Protein AF-A0A174PLP2-F1 (afdb_monomer)

Sequence (93 aa):
MKRYLVSPELKPYLRRIMDRRSLDYSFQCADGKDYCNIYMSSNSFHKLIKRAACEKRSKEEGVTFVTEEESSNPIRCAALKRELGVSSTIVYK

Radius of gyration: 13.62 Å; Cα contacts (8 Å, |Δi|>4): 109; chains: 1; bounding box: 36×23×31 Å

pLDDT: mean 89.81, std 4.65, range [64.25, 94.56]

Nearest PDB structures (foldseek):
  4rwx-assembly1_C  TM=7.328E-01  e=1.725E-01  Listeria monocytogenes EGD-e
  7mwq-assembly2_C  TM=5.347E-01  e=3.136E-02  synthetic construct
  4rwx-assembly1_B  TM=6.491E-01  e=2.243E-01  Listeria monocytogenes EGD-e
  8ure-assembly1_G  TM=4.355E-01  e=5.617E-01  synthetic construct
  6wxp-assembly1_B  TM=2.969E-01  e=1.090E-01  synthetic construct

Solvent-accessible surface area (backbone atoms only — not comparable to full-atom values): 5386 Å² total; per-residue (Å²): 118,45,80,41,85,44,60,77,86,42,46,67,42,39,50,56,53,34,59,77,64,71,55,76,68,49,79,47,79,55,96,96,38,43,30,41,36,31,79,66,53,70,70,61,49,50,52,48,50,54,50,17,52,26,52,53,51,17,67,75,71,75,47,48,43,36,46,54,76,42,62,73,34,66,69,56,34,54,50,48,28,62,77,70,72,46,94,68,71,43,72,54,128

Foldseek 3Di:
DDKDWDDPLLVVLLVVVCVLVVFDWDWDQDPNTIIIDGPDDPVVVVQSSVLSVQVSVCVVVVAREDEPVCVVDPVSVVVVCVVVVHDDYDYDD

Mean predicted aligned error: 4.33 Å

Structure (mmCIF, N/CA/C/O backbone):
data_AF-A0A174PLP2-F1
#
_entry.id   AF-A0A174PLP2-F1
#
loop_
_atom_site.group_PDB
_atom_site.id
_atom_site.type_symbol
_atom_site.label_atom_id
_atom_site.label_alt_id
_atom_site.label_comp_id
_atom_site.label_asym_id
_atom_site.label_entity_id
_atom_site.label_seq_id
_atom_site.pdbx_PDB_ins_code
_atom_site.Cartn_x
_atom_site.Cartn_y
_atom_site.Cartn_z
_atom_site.occupancy
_atom_site.B_iso_or_equiv
_atom_site.auth_seq_id
_atom_site.auth_comp_id
_atom_site.auth_asym_id
_atom_site.auth_atom_id
_atom_site.pdbx_PDB_model_num
ATOM 1 N N . MET A 1 1 ? -6.599 -7.437 16.417 1.00 80.44 1 MET A N 1
ATOM 2 C CA . MET A 1 1 ? -6.671 -6.677 15.147 1.00 80.44 1 MET A CA 1
ATOM 3 C C . MET A 1 1 ? -6.475 -5.203 15.477 1.00 80.44 1 MET A C 1
ATOM 5 O O . MET A 1 1 ? -7.060 -4.756 16.456 1.00 80.44 1 MET A O 1
ATOM 9 N N . LYS A 1 2 ? -5.602 -4.477 14.770 1.00 89.31 2 LYS A N 1
ATOM 10 C CA . LYS A 1 2 ? -5.349 -3.048 15.035 1.00 89.31 2 LYS A CA 1
ATOM 11 C C . LYS A 1 2 ? -6.127 -2.186 14.047 1.00 89.31 2 LYS A C 1
ATOM 13 O O . LYS A 1 2 ? -6.276 -2.588 12.896 1.00 89.31 2 LYS A O 1
ATOM 18 N N . ARG A 1 3 ? -6.586 -1.019 14.506 1.00 92.75 3 ARG A N 1
ATOM 19 C CA . ARG A 1 3 ? -7.340 -0.039 13.716 1.00 92.75 3 ARG A CA 1
ATOM 20 C C . ARG A 1 3 ? -6.466 1.174 13.413 1.00 92.75 3 ARG A C 1
ATOM 22 O O . ARG A 1 3 ? -5.963 1.808 14.338 1.00 92.75 3 ARG A O 1
ATOM 29 N N . TYR A 1 4 ? -6.333 1.512 12.138 1.00 94.25 4 TYR A N 1
ATOM 30 C CA . TYR A 1 4 ? -5.559 2.656 11.661 1.00 94.25 4 TYR A CA 1
ATOM 31 C C . TYR A 1 4 ? -6.443 3.607 10.868 1.00 94.25 4 TYR A C 1
ATOM 33 O O . TYR A 1 4 ? -7.248 3.160 10.058 1.00 94.25 4 TYR A O 1
ATOM 41 N N . LEU A 1 5 ? -6.284 4.912 11.080 1.00 93.31 5 LEU A N 1
ATOM 42 C CA . LEU A 1 5 ? -6.922 5.925 10.243 1.00 93.31 5 LEU A CA 1
ATOM 43 C C . LEU A 1 5 ? -6.232 5.956 8.872 1.00 93.31 5 LEU A C 1
ATOM 45 O O . LEU A 1 5 ? -5.002 5.923 8.800 1.00 93.31 5 LEU A O 1
ATOM 49 N N . VAL A 1 6 ? -7.013 6.019 7.797 1.00 93.06 6 VAL A N 1
ATOM 50 C CA . VAL A 1 6 ? -6.520 5.996 6.419 1.00 93.06 6 VAL A CA 1
ATOM 51 C C . VAL A 1 6 ? -7.087 7.171 5.640 1.00 93.06 6 VAL A C 1
ATOM 53 O O . VAL A 1 6 ? -8.291 7.414 5.644 1.00 93.06 6 VAL A O 1
ATOM 56 N N . SER A 1 7 ? -6.214 7.879 4.926 1.00 91.88 7 SER A N 1
ATOM 57 C CA . SER A 1 7 ? -6.636 8.923 3.996 1.00 91.88 7 SER A CA 1
ATOM 58 C C . SER A 1 7 ? -7.463 8.313 2.853 1.00 91.88 7 SER A C 1
ATOM 60 O O . SER A 1 7 ? -6.986 7.362 2.218 1.00 91.88 7 SER A O 1
ATOM 62 N N . PRO A 1 8 ? -8.644 8.867 2.523 1.00 89.88 8 PRO A N 1
ATOM 63 C CA . PRO A 1 8 ? -9.503 8.349 1.454 1.00 89.88 8 PRO A CA 1
ATOM 64 C C . PRO A 1 8 ? -8.784 8.202 0.106 1.00 89.88 8 PRO A C 1
ATOM 66 O O . PRO A 1 8 ? -8.998 7.234 -0.618 1.00 89.88 8 PRO A O 1
ATOM 69 N N . GLU A 1 9 ? -7.855 9.111 -0.194 1.00 92.12 9 GLU A N 1
ATOM 70 C CA . GLU A 1 9 ? -7.054 9.093 -1.424 1.00 92.12 9 GLU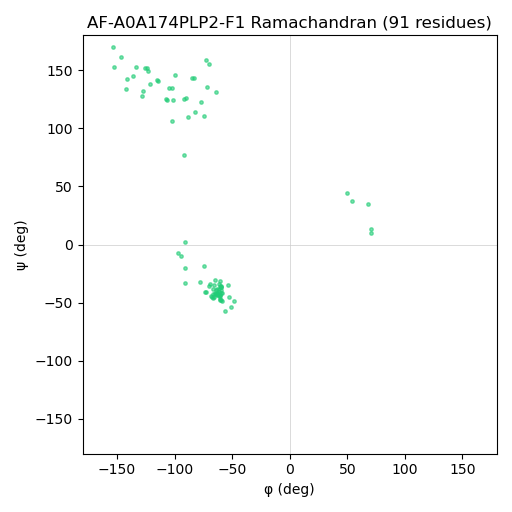 A CA 1
ATOM 71 C C . GLU A 1 9 ? -6.113 7.884 -1.536 1.00 92.12 9 GLU A C 1
ATOM 73 O O . GLU A 1 9 ? -5.823 7.417 -2.636 1.00 92.12 9 GLU A O 1
ATOM 78 N N . LEU A 1 10 ? -5.625 7.364 -0.404 1.00 93.25 10 LEU A N 1
ATOM 79 C CA . LEU A 1 10 ? -4.703 6.225 -0.366 1.00 93.25 10 LEU A CA 1
ATOM 80 C C . LEU A 1 10 ? -5.433 4.884 -0.260 1.00 93.25 10 LEU A C 1
ATOM 82 O O . LEU A 1 10 ? -4.871 3.850 -0.624 1.00 93.25 10 LEU A O 1
ATOM 86 N N . LYS A 1 11 ? -6.691 4.889 0.192 1.00 92.94 11 LYS A N 1
ATOM 87 C CA . LYS A 1 11 ? -7.545 3.703 0.336 1.00 92.94 11 LYS A CA 1
ATOM 88 C C . LYS A 1 11 ? -7.578 2.788 -0.903 1.00 92.94 11 LYS A C 1
ATOM 90 O O . LYS A 1 11 ? -7.370 1.586 -0.717 1.00 92.94 11 LYS A O 1
ATOM 95 N N . PRO A 1 12 ? -7.785 3.271 -2.149 1.00 94.25 12 PRO A N 1
ATOM 96 C CA . PRO A 1 12 ? -7.818 2.383 -3.317 1.00 94.25 12 PRO A CA 1
ATOM 97 C C . PRO A 1 12 ? -6.464 1.715 -3.602 1.00 94.25 12 PRO A C 1
ATOM 99 O O . PRO A 1 12 ? -6.422 0.554 -4.009 1.00 94.25 12 PRO A O 1
ATOM 102 N N . TYR A 1 13 ? -5.356 2.415 -3.353 1.00 94.56 13 TYR A N 1
ATOM 103 C CA . TYR A 1 13 ? -4.008 1.873 -3.536 1.00 94.56 13 TYR A CA 1
ATOM 104 C C . TYR A 1 13 ? -3.663 0.857 -2.445 1.00 94.56 13 TYR A C 1
ATOM 106 O O . TYR A 1 13 ? -3.130 -0.210 -2.741 1.00 94.56 13 TYR A O 1
ATOM 114 N N . LEU A 1 14 ? -4.044 1.135 -1.194 1.00 94.19 14 LEU A N 1
ATOM 115 C CA . LEU A 1 14 ? -3.891 0.188 -0.089 1.00 94.19 14 LEU A CA 1
ATOM 116 C C . LEU A 1 14 ? -4.653 -1.106 -0.340 1.00 94.19 14 LEU A C 1
ATOM 118 O O . LEU A 1 14 ? -4.055 -2.170 -0.214 1.00 94.19 14 LEU A O 1
ATOM 122 N N . ARG A 1 15 ? -5.921 -1.012 -0.762 1.00 94.12 15 ARG A N 1
ATOM 123 C CA . ARG A 1 15 ? -6.739 -2.168 -1.152 1.00 94.12 15 ARG A CA 1
ATOM 124 C C . ARG A 1 15 ? -5.995 -3.043 -2.164 1.00 94.12 15 ARG A C 1
ATOM 126 O O . ARG A 1 15 ? -5.721 -4.203 -1.891 1.00 94.12 15 ARG A O 1
ATOM 133 N N . ARG A 1 16 ? -5.531 -2.447 -3.268 1.00 92.31 16 ARG A N 1
ATOM 134 C CA . ARG A 1 16 ? -4.789 -3.159 -4.322 1.00 92.31 16 ARG A CA 1
ATOM 135 C C . ARG A 1 16 ? -3.500 -3.820 -3.823 1.00 92.31 16 ARG A C 1
ATOM 137 O O . ARG A 1 16 ? -3.135 -4.897 -4.290 1.00 92.31 16 ARG A O 1
ATOM 144 N N . ILE A 1 17 ? -2.755 -3.166 -2.933 1.00 92.06 17 ILE A N 1
ATOM 145 C CA . ILE A 1 17 ? -1.529 -3.739 -2.358 1.00 92.06 17 ILE A CA 1
ATOM 146 C C . ILE A 1 17 ? -1.866 -4.916 -1.444 1.00 92.06 17 ILE A C 1
ATOM 148 O O . ILE A 1 17 ? -1.188 -5.939 -1.506 1.00 92.06 17 ILE A O 1
ATOM 152 N N . MET A 1 18 ? -2.888 -4.775 -0.602 1.00 92.38 18 MET A N 1
ATOM 153 C CA . MET A 1 18 ? -3.303 -5.814 0.335 1.00 92.38 18 MET A CA 1
ATOM 154 C C . MET A 1 18 ? -3.861 -7.038 -0.393 1.00 92.38 18 MET A C 1
ATOM 156 O O . MET A 1 18 ? -3.446 -8.148 -0.073 1.00 92.38 18 MET A O 1
ATOM 160 N N . ASP A 1 19 ? -4.684 -6.834 -1.425 1.00 91.94 19 ASP A N 1
ATOM 161 C CA . ASP A 1 19 ? -5.229 -7.906 -2.266 1.00 91.94 19 ASP A CA 1
ATOM 162 C C . ASP A 1 19 ? -4.110 -8.684 -2.969 1.00 91.94 19 ASP A C 1
ATOM 164 O O . ASP A 1 19 ? -4.051 -9.909 -2.886 1.00 91.94 19 ASP A O 1
ATOM 168 N N . ARG A 1 20 ? -3.141 -7.985 -3.584 1.00 89.06 20 ARG A N 1
ATOM 169 C CA . ARG A 1 20 ? -1.973 -8.635 -4.217 1.00 89.06 20 ARG A CA 1
ATOM 170 C C . ARG A 1 20 ? -1.126 -9.436 -3.236 1.00 89.06 20 ARG A C 1
ATOM 172 O O . ARG A 1 20 ? -0.504 -10.416 -3.628 1.00 89.06 20 ARG A O 1
ATOM 179 N N . ARG A 1 21 ? -1.074 -9.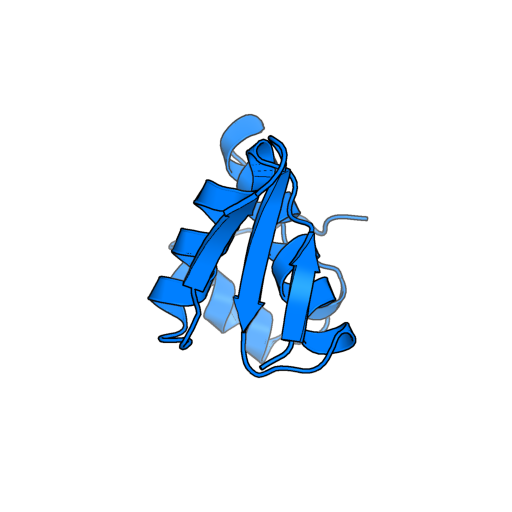007 -1.975 1.00 88.38 21 ARG A N 1
ATOM 180 C CA . ARG A 1 21 ? -0.339 -9.693 -0.906 1.00 88.38 21 ARG A CA 1
ATOM 181 C C . ARG A 1 21 ? -1.195 -10.712 -0.151 1.00 88.38 21 ARG A C 1
ATOM 183 O O . ARG A 1 21 ? -0.678 -11.302 0.791 1.00 88.38 21 ARG A O 1
ATOM 190 N N . SER A 1 22 ? -2.459 -10.908 -0.547 1.00 90.56 22 SER A N 1
ATOM 191 C CA . SER A 1 22 ? -3.414 -11.803 0.122 1.00 90.56 22 SER A CA 1
ATOM 192 C C . SER A 1 22 ? -3.477 -11.569 1.638 1.00 90.56 22 SER A C 1
ATOM 194 O O . SER A 1 22 ? -3.403 -12.504 2.429 1.00 90.56 22 SER A O 1
ATOM 196 N N . LEU A 1 23 ? -3.526 -10.298 2.050 1.00 91.88 23 LEU A N 1
ATOM 197 C CA . LEU A 1 23 ? -3.624 -9.931 3.462 1.00 91.88 23 LEU A CA 1
ATOM 198 C C . LEU A 1 23 ? -5.084 -9.942 3.918 1.00 91.88 23 LEU A C 1
ATOM 200 O O . LEU A 1 23 ? -5.953 -9.466 3.195 1.00 91.88 23 LEU A O 1
ATOM 204 N N . ASP A 1 24 ? -5.328 -10.371 5.154 1.00 93.12 24 ASP A N 1
ATOM 205 C CA . ASP A 1 24 ? -6.636 -10.231 5.795 1.00 93.12 24 ASP A CA 1
ATOM 206 C C . ASP A 1 24 ? -6.799 -8.825 6.382 1.00 93.12 24 ASP A C 1
ATOM 208 O O . ASP A 1 24 ? -6.101 -8.431 7.325 1.00 93.12 24 ASP 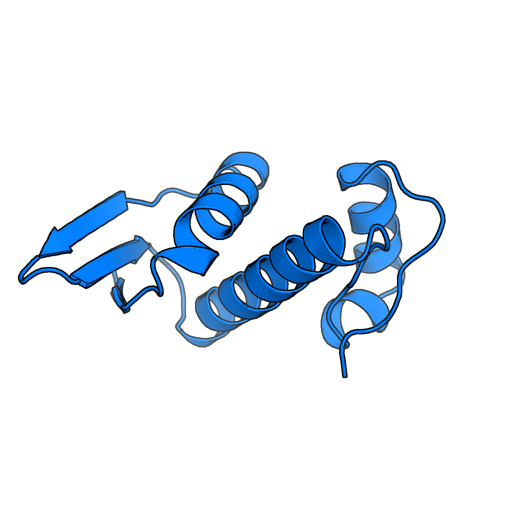A O 1
ATOM 212 N N . TYR A 1 25 ? -7.735 -8.054 5.833 1.00 94.00 25 TYR A N 1
ATOM 213 C CA . TYR A 1 25 ? -8.038 -6.699 6.286 1.00 94.00 25 TYR A CA 1
ATOM 214 C C . TYR A 1 25 ? -9.525 -6.368 6.127 1.00 94.00 25 TYR A C 1
ATOM 216 O O . TYR A 1 25 ? -10.247 -6.987 5.349 1.00 94.00 25 TYR A O 1
ATOM 224 N N . SER A 1 26 ? -9.988 -5.342 6.841 1.00 93.69 26 SER A N 1
ATOM 225 C CA . SER A 1 26 ? -11.300 -4.739 6.604 1.00 93.69 26 SER A CA 1
ATOM 226 C C . SER A 1 26 ? -11.219 -3.218 6.632 1.00 93.69 26 SER A C 1
ATOM 228 O O . SER A 1 26 ? -10.441 -2.632 7.384 1.00 93.69 26 SER A O 1
ATOM 230 N N . PHE A 1 27 ? -12.025 -2.565 5.796 1.00 93.50 27 PHE A N 1
ATOM 231 C CA . PHE A 1 27 ? -12.206 -1.118 5.850 1.00 93.50 27 PHE A CA 1
ATOM 232 C C . PHE A 1 27 ? -13.533 -0.792 6.529 1.00 93.50 27 PHE A C 1
ATOM 234 O O . PHE A 1 27 ? -14.559 -1.375 6.189 1.00 93.50 27 PHE A O 1
ATOM 241 N N . GLN A 1 28 ? -13.514 0.165 7.449 1.00 93.06 28 GLN A N 1
ATOM 242 C CA . GLN A 1 28 ? -14.691 0.651 8.159 1.00 93.06 28 GLN A CA 1
ATOM 243 C C . GLN A 1 28 ? -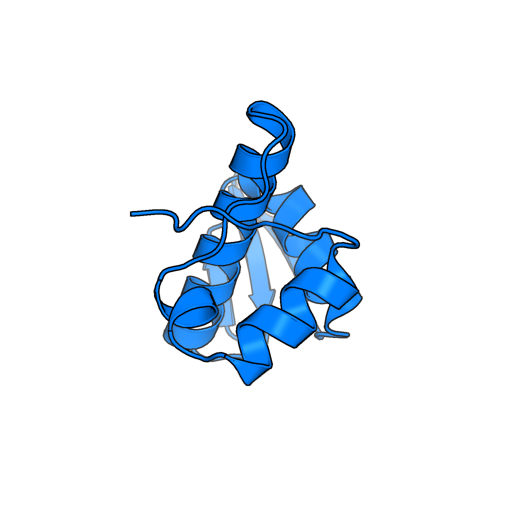14.755 2.172 8.046 1.00 93.06 28 GLN A C 1
ATOM 245 O O . GLN A 1 28 ? -13.786 2.851 8.374 1.00 93.06 28 GLN A O 1
ATOM 250 N N . CYS A 1 29 ? -15.895 2.704 7.613 1.00 92.19 29 CYS A N 1
ATOM 251 C CA . CYS A 1 29 ? -16.169 4.134 7.695 1.00 92.19 29 CYS A CA 1
ATOM 252 C C . CYS A 1 29 ? -16.886 4.419 9.021 1.00 92.19 29 CYS A C 1
ATOM 254 O O . CYS A 1 29 ? -17.896 3.781 9.318 1.00 92.19 29 CYS A O 1
ATOM 256 N N . ALA A 1 30 ? -16.349 5.332 9.825 1.00 90.94 30 ALA A N 1
ATOM 257 C CA . ALA A 1 30 ? -16.952 5.796 11.072 1.00 90.94 30 ALA A CA 1
ATOM 258 C C . ALA A 1 30 ? -16.694 7.300 11.216 1.00 90.94 30 ALA A C 1
ATOM 260 O O . ALA A 1 30 ? -15.578 7.751 10.970 1.00 90.94 30 ALA A O 1
ATOM 261 N N . ASP A 1 31 ? -17.718 8.076 11.574 1.00 90.06 31 ASP A N 1
ATOM 262 C CA . ASP A 1 31 ? -17.626 9.534 11.775 1.00 90.06 31 ASP A CA 1
ATOM 263 C C . ASP A 1 31 ? -17.034 10.298 10.571 1.00 90.06 31 ASP A C 1
ATOM 265 O O . ASP A 1 31 ? -16.236 11.224 10.721 1.00 90.06 31 ASP A O 1
ATOM 269 N N . GLY A 1 32 ? -17.367 9.863 9.348 1.00 87.06 32 GLY A N 1
ATOM 270 C CA . GLY A 1 32 ? -16.834 10.441 8.105 1.00 87.06 32 GLY A CA 1
ATOM 271 C C . GLY A 1 32 ? -15.352 10.139 7.847 1.00 87.06 32 GLY A C 1
ATOM 272 O O . GLY A 1 32 ? -14.755 10.715 6.939 1.00 87.06 32 GLY A O 1
ATOM 273 N N . LYS A 1 33 ? -14.745 9.245 8.635 1.00 91.50 33 LYS A N 1
ATOM 274 C CA . LYS A 1 33 ? -13.345 8.836 8.526 1.00 91.50 33 LYS A CA 1
ATOM 275 C C . LYS A 1 33 ? -13.236 7.373 8.125 1.00 91.50 33 LYS A C 1
ATOM 277 O O . LYS A 1 33 ? -13.964 6.513 8.617 1.00 91.50 33 LYS A O 1
ATOM 282 N N . ASP A 1 34 ? -12.271 7.093 7.258 1.00 92.44 34 ASP A N 1
ATOM 283 C CA . ASP A 1 34 ? -11.956 5.740 6.821 1.00 92.44 34 ASP A CA 1
ATOM 284 C C . ASP A 1 34 ? -10.902 5.103 7.727 1.00 92.44 34 ASP A C 1
ATOM 286 O O . ASP A 1 34 ? -9.804 5.627 7.914 1.00 92.44 34 ASP A O 1
ATOM 290 N N . TYR A 1 35 ? -11.221 3.929 8.258 1.00 94.06 35 TYR A N 1
ATOM 291 C CA . TYR A 1 35 ? -10.332 3.126 9.081 1.00 94.06 35 TYR A CA 1
ATOM 292 C C . TYR A 1 35 ? -9.999 1.805 8.393 1.00 94.06 35 TYR A C 1
ATOM 294 O O . TYR A 1 35 ? -10.861 1.173 7.786 1.00 94.06 35 TYR A O 1
ATOM 302 N N . CYS A 1 36 ? -8.751 1.365 8.522 1.00 94.44 36 CYS A N 1
ATOM 303 C CA . CYS A 1 36 ? -8.295 0.038 8.131 1.00 94.44 36 CYS A CA 1
ATOM 304 C C . CYS A 1 36 ? -8.042 -0.805 9.377 1.00 94.44 36 CYS A C 1
ATOM 306 O O . CYS A 1 36 ? -7.236 -0.436 10.236 1.00 94.44 36 CYS A O 1
ATOM 308 N N . ASN A 1 37 ? -8.693 -1.959 9.443 1.00 94.31 37 ASN A N 1
ATOM 309 C CA . ASN A 1 37 ? -8.476 -2.973 10.458 1.00 94.31 37 ASN A CA 1
AT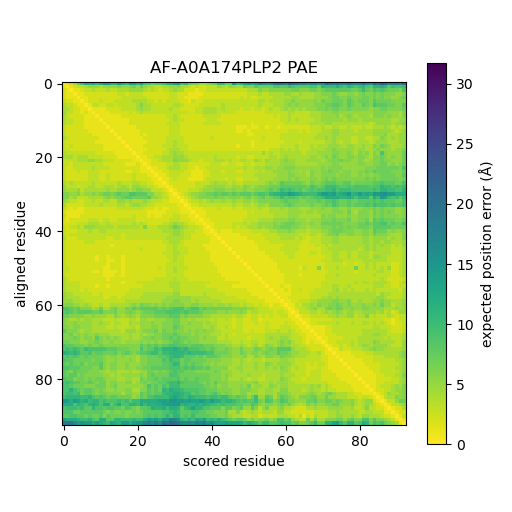OM 310 C C . ASN A 1 37 ? -7.618 -4.092 9.867 1.00 94.31 37 ASN A C 1
ATOM 312 O O . ASN A 1 37 ? -7.968 -4.656 8.834 1.00 94.31 37 ASN A O 1
ATOM 316 N N . ILE A 1 38 ? -6.486 -4.400 10.496 1.00 94.38 38 ILE A N 1
ATOM 317 C CA . ILE A 1 38 ? -5.542 -5.410 9.997 1.00 94.38 38 ILE A CA 1
ATOM 318 C C . ILE A 1 38 ? -4.741 -6.029 11.148 1.00 94.38 38 ILE A C 1
ATOM 320 O O . ILE A 1 38 ? -4.535 -5.407 12.200 1.00 94.38 38 ILE A O 1
ATOM 324 N N . TYR A 1 39 ? -4.291 -7.273 10.981 1.00 92.81 39 TYR A N 1
ATOM 325 C CA . TYR A 1 39 ? -3.422 -7.948 11.945 1.00 92.81 39 TYR A CA 1
ATOM 326 C C . TYR A 1 39 ? -1.940 -7.744 11.598 1.00 92.81 39 TYR A C 1
ATOM 328 O O . TYR A 1 39 ? -1.282 -8.618 11.047 1.00 92.81 39 TYR A O 1
ATOM 336 N N . MET A 1 40 ? -1.400 -6.560 11.901 1.00 92.69 40 MET A N 1
ATOM 337 C CA . MET A 1 40 ? 0.036 -6.297 11.755 1.00 92.69 40 MET A CA 1
ATOM 338 C C . MET A 1 40 ? 0.549 -5.205 12.693 1.00 92.69 40 MET A C 1
ATOM 340 O O . MET A 1 40 ? -0.219 -4.515 13.364 1.00 92.69 40 MET A O 1
ATOM 344 N N . SER A 1 41 ? 1.874 -5.060 12.752 1.00 93.06 41 SER A N 1
ATOM 345 C CA . SER A 1 41 ? 2.523 -3.990 13.507 1.00 93.06 41 SER A CA 1
ATOM 346 C C . SER A 1 41 ? 2.309 -2.622 12.846 1.00 93.06 41 SER A C 1
ATOM 348 O O . SER A 1 41 ? 2.138 -2.529 11.629 1.00 93.06 41 SER A O 1
ATOM 350 N N . SER A 1 42 ? 2.394 -1.546 13.635 1.00 92.62 42 SER A N 1
ATOM 351 C CA . SER A 1 42 ? 2.295 -0.179 13.107 1.00 92.62 42 SER A CA 1
ATOM 352 C C . SER A 1 42 ? 3.415 0.132 12.115 1.00 92.62 42 SER A C 1
ATOM 354 O O . SER A 1 42 ? 3.169 0.808 11.124 1.00 92.62 42 SER A O 1
ATOM 356 N N . ASN A 1 43 ? 4.612 -0.427 12.320 1.00 93.19 43 ASN A N 1
ATOM 357 C CA . ASN A 1 43 ? 5.735 -0.273 11.394 1.00 93.19 43 ASN A CA 1
ATOM 358 C C . ASN A 1 43 ? 5.444 -0.953 10.052 1.00 93.19 43 ASN A C 1
ATOM 360 O O . ASN A 1 43 ? 5.642 -0.355 8.998 1.00 93.19 43 ASN A O 1
ATOM 364 N N . SER A 1 44 ? 4.921 -2.182 10.080 1.00 91.62 44 SER A N 1
ATOM 365 C CA . SER A 1 44 ? 4.513 -2.909 8.872 1.00 91.62 44 SER A CA 1
ATOM 366 C C . SER A 1 44 ? 3.402 -2.169 8.126 1.00 91.62 44 SER A C 1
ATOM 368 O O . SER A 1 44 ? 3.473 -2.021 6.907 1.00 91.62 44 SER A O 1
ATOM 370 N N . PHE A 1 45 ? 2.414 -1.643 8.855 1.00 93.81 45 PHE A N 1
ATOM 371 C CA . PHE A 1 45 ? 1.331 -0.863 8.265 1.00 93.81 45 PHE A CA 1
ATOM 372 C C . PHE A 1 45 ? 1.845 0.440 7.648 1.00 93.81 45 PHE A C 1
ATOM 374 O O . PHE A 1 45 ? 1.495 0.777 6.521 1.00 93.81 45 PHE A O 1
ATOM 381 N N . HIS A 1 46 ? 2.754 1.139 8.328 1.00 92.44 46 HIS A N 1
ATOM 382 C CA . HIS A 1 46 ? 3.369 2.355 7.807 1.00 92.44 46 HIS A CA 1
ATOM 383 C C . HIS A 1 46 ? 4.139 2.105 6.498 1.00 92.44 46 HIS A C 1
ATOM 385 O O . HIS A 1 46 ? 4.077 2.923 5.581 1.00 92.44 46 HIS A O 1
ATOM 391 N N . LYS A 1 47 ? 4.788 0.941 6.347 1.00 92.25 47 LYS A N 1
ATOM 392 C CA . LYS A 1 47 ? 5.400 0.532 5.069 1.00 92.25 47 LYS A CA 1
ATOM 393 C C . LYS A 1 47 ? 4.361 0.347 3.957 1.00 92.25 47 LYS A C 1
ATOM 395 O O . LYS A 1 47 ? 4.618 0.751 2.825 1.00 92.25 47 LYS A O 1
ATOM 400 N N . LEU A 1 48 ? 3.180 -0.203 4.264 1.00 93.50 48 LEU A N 1
ATOM 401 C CA . LEU A 1 48 ? 2.074 -0.280 3.298 1.00 93.50 48 LEU A CA 1
ATOM 402 C C . LEU A 1 48 ? 1.581 1.111 2.885 1.00 93.50 48 LEU A C 1
ATOM 404 O O . LEU A 1 48 ? 1.371 1.338 1.696 1.00 93.50 48 LEU A O 1
ATOM 408 N N . ILE A 1 49 ? 1.456 2.048 3.832 1.00 94.44 49 ILE A N 1
ATOM 409 C CA . ILE A 1 49 ? 1.094 3.443 3.536 1.00 94.44 49 ILE A CA 1
ATOM 410 C C . ILE A 1 49 ? 2.111 4.077 2.578 1.00 94.44 49 ILE A C 1
ATOM 412 O O . ILE A 1 49 ? 1.716 4.646 1.562 1.00 94.44 49 ILE A O 1
ATOM 416 N N . LYS A 1 50 ? 3.417 3.938 2.848 1.00 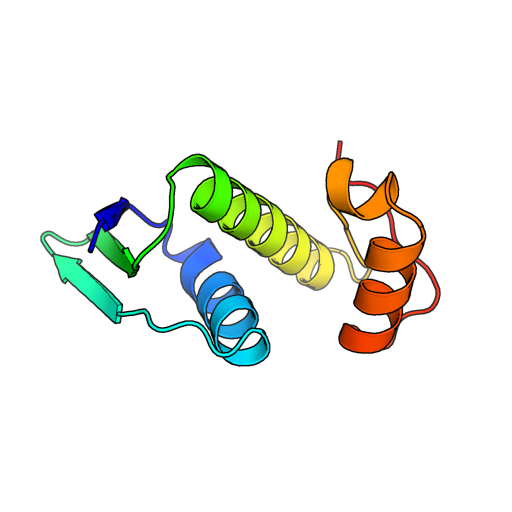93.62 50 LYS A N 1
ATOM 417 C CA . LYS A 1 50 ? 4.471 4.471 1.965 1.00 93.62 50 LYS A CA 1
ATOM 418 C C . LYS A 1 50 ? 4.409 3.873 0.557 1.00 93.62 50 LYS A C 1
ATOM 420 O O . LYS A 1 50 ? 4.521 4.605 -0.424 1.00 93.62 50 LYS A O 1
ATOM 425 N N . ARG A 1 51 ? 4.175 2.560 0.439 1.00 93.25 51 ARG A N 1
ATOM 426 C CA . ARG A 1 51 ? 3.985 1.893 -0.860 1.00 93.25 51 ARG A CA 1
ATOM 427 C C . ARG A 1 51 ? 2.744 2.415 -1.591 1.00 93.25 51 ARG A C 1
ATOM 429 O O . ARG A 1 51 ? 2.820 2.685 -2.784 1.00 93.25 51 ARG A O 1
ATOM 436 N N . ALA A 1 52 ? 1.627 2.593 -0.887 1.00 94.31 52 ALA A N 1
ATOM 437 C CA . ALA A 1 52 ? 0.401 3.149 -1.459 1.00 94.31 52 ALA A CA 1
ATOM 438 C C . ALA A 1 52 ? 0.608 4.578 -1.977 1.00 94.31 52 ALA A C 1
ATOM 440 O O . ALA A 1 52 ? 0.146 4.903 -3.068 1.00 94.31 52 ALA A O 1
ATOM 441 N N . ALA A 1 53 ? 1.356 5.403 -1.240 1.00 93.81 53 ALA A N 1
ATOM 442 C CA . ALA A 1 53 ? 1.734 6.743 -1.681 1.00 93.81 53 ALA A CA 1
ATOM 443 C C . ALA A 1 53 ? 2.609 6.704 -2.947 1.00 93.81 53 ALA A C 1
ATOM 445 O O . ALA A 1 53 ? 2.353 7.451 -3.890 1.00 93.81 53 ALA A O 1
ATOM 446 N N . CYS A 1 54 ? 3.575 5.780 -3.014 1.00 92.75 54 CYS A N 1
ATOM 447 C CA . CYS A 1 54 ? 4.374 5.568 -4.221 1.00 92.75 54 CYS A CA 1
ATOM 448 C C . CYS A 1 54 ? 3.500 5.157 -5.414 1.00 92.75 54 CYS A C 1
ATOM 450 O O . CYS A 1 54 ? 3.687 5.682 -6.505 1.00 92.75 54 CYS A O 1
ATOM 452 N N . GLU A 1 55 ? 2.531 4.253 -5.239 1.00 92.00 55 GLU A N 1
ATOM 453 C CA . GLU A 1 55 ? 1.635 3.833 -6.330 1.00 92.00 55 GLU A CA 1
ATOM 454 C C . GLU A 1 55 ? 0.704 4.937 -6.810 1.00 92.00 55 GLU A C 1
ATOM 456 O O . GLU A 1 55 ? 0.497 5.059 -8.018 1.00 92.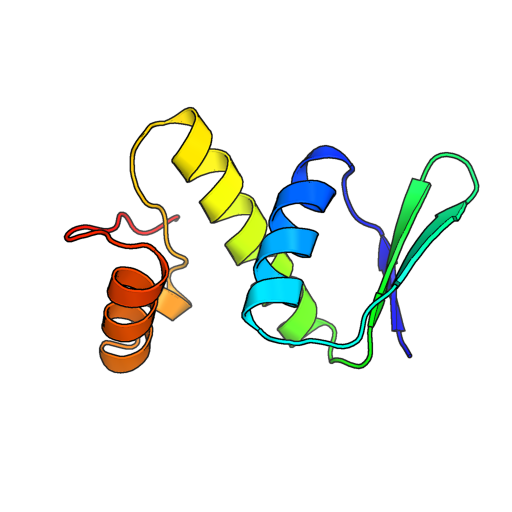00 55 GLU A O 1
ATOM 461 N N . LYS A 1 56 ? 0.187 5.756 -5.888 1.00 93.50 56 LYS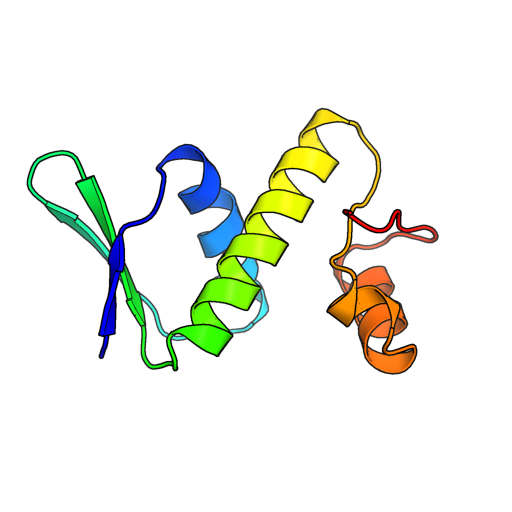 A N 1
ATOM 462 C CA . LYS A 1 56 ? -0.580 6.954 -6.234 1.00 93.50 56 LYS A CA 1
ATOM 463 C C . LYS A 1 56 ? 0.246 7.868 -7.132 1.00 93.50 56 LYS A C 1
ATOM 465 O O . LYS A 1 56 ? -0.142 8.113 -8.271 1.00 93.50 56 LYS A O 1
ATOM 470 N N . ARG A 1 57 ? 1.427 8.266 -6.657 1.00 90.94 57 ARG A N 1
ATOM 471 C CA . ARG A 1 57 ? 2.337 9.146 -7.397 1.00 90.94 57 ARG A CA 1
ATOM 472 C C . ARG A 1 57 ? 2.767 8.543 -8.732 1.00 90.94 57 ARG A C 1
ATOM 474 O O . ARG A 1 57 ? 2.863 9.241 -9.731 1.00 90.94 57 ARG A O 1
ATOM 481 N N . SER A 1 58 ? 2.963 7.225 -8.766 1.00 91.06 58 SER A N 1
ATOM 482 C CA . SER A 1 58 ? 3.348 6.531 -9.996 1.00 91.06 58 SER A CA 1
ATOM 483 C C . SER A 1 58 ? 2.282 6.623 -11.075 1.00 91.06 58 SER A C 1
ATOM 485 O O . SER A 1 58 ? 2.585 6.778 -12.254 1.00 91.06 58 SER A O 1
ATOM 487 N N . LYS A 1 59 ? 1.015 6.524 -10.663 1.00 88.94 59 LYS A N 1
ATOM 488 C CA . LYS A 1 59 ? -0.121 6.666 -11.566 1.00 88.94 59 LYS A CA 1
ATOM 489 C C . LYS A 1 59 ? -0.283 8.108 -12.051 1.00 88.94 59 LYS A C 1
ATOM 491 O O . LYS A 1 59 ? -0.686 8.304 -13.190 1.00 88.94 59 LYS A O 1
ATOM 496 N N . GLU A 1 60 ? 0.011 9.086 -11.199 1.00 89.31 60 GLU A N 1
ATOM 497 C CA . GLU A 1 60 ? -0.097 10.515 -11.518 1.00 89.31 60 GLU A CA 1
ATOM 498 C C . GLU A 1 60 ? 1.017 10.994 -12.459 1.00 89.31 60 GLU A C 1
ATOM 500 O O . GLU A 1 60 ? 0.744 11.739 -13.394 1.00 89.31 60 GLU A O 1
ATOM 505 N N . GLU A 1 61 ? 2.255 10.537 -12.256 1.00 87.50 61 GLU A N 1
ATOM 506 C CA . GLU A 1 61 ? 3.423 10.987 -13.029 1.00 87.50 61 GLU A CA 1
ATOM 507 C C . GLU A 1 61 ? 3.800 10.047 -14.190 1.00 87.50 61 GLU A C 1
ATOM 509 O O . GLU A 1 61 ? 4.690 10.358 -14.979 1.00 87.50 61 GLU A O 1
ATOM 514 N N . GLY A 1 62 ? 3.157 8.880 -14.306 1.00 84.81 62 GLY A N 1
ATOM 515 C CA . GLY A 1 62 ? 3.445 7.898 -15.361 1.00 84.81 62 GLY A CA 1
ATOM 516 C C . GLY A 1 62 ? 4.791 7.174 -15.212 1.00 84.81 62 GLY A C 1
ATOM 517 O O . GLY A 1 62 ? 5.237 6.499 -16.137 1.00 84.81 62 GLY A O 1
ATOM 518 N N . VAL A 1 63 ? 5.439 7.285 -14.051 1.00 88.00 63 VAL A N 1
ATOM 519 C CA . VAL A 1 63 ? 6.729 6.652 -13.724 1.00 88.00 63 VAL A CA 1
ATOM 520 C C . VAL A 1 63 ? 6.584 5.781 -12.483 1.00 88.00 63 VAL A C 1
ATOM 522 O O . VAL A 1 63 ? 5.782 6.080 -11.614 1.00 88.00 63 VAL A O 1
ATOM 525 N N . THR A 1 64 ? 7.345 4.693 -12.342 1.00 89.00 64 THR A N 1
ATOM 526 C CA . THR A 1 64 ? 7.175 3.814 -11.168 1.00 89.00 64 THR A CA 1
ATOM 527 C C . THR A 1 64 ? 8.030 4.260 -9.993 1.00 89.00 64 THR A C 1
ATOM 529 O O . THR A 1 64 ? 9.240 4.064 -10.001 1.00 89.00 64 THR A O 1
ATOM 532 N N . PHE A 1 65 ? 7.402 4.778 -8.942 1.00 90.75 65 PHE A N 1
ATOM 533 C CA . PHE A 1 65 ? 8.051 5.084 -7.671 1.00 90.75 65 PHE A CA 1
ATOM 534 C C . PHE A 1 65 ? 8.155 3.861 -6.756 1.00 90.75 65 PHE A C 1
ATOM 536 O O . PHE A 1 65 ? 7.235 3.036 -6.660 1.00 90.75 65 PHE A O 1
ATOM 543 N N . VAL A 1 66 ? 9.266 3.770 -6.030 1.00 90.88 66 VAL A N 1
ATOM 544 C CA . VAL A 1 66 ? 9.538 2.774 -4.983 1.00 90.88 66 VAL A CA 1
ATOM 545 C C . VAL A 1 66 ? 10.103 3.445 -3.743 1.00 90.88 66 VAL A C 1
ATOM 547 O O . VAL A 1 66 ? 10.718 4.502 -3.842 1.00 90.88 66 VAL A O 1
ATOM 550 N N . THR A 1 67 ? 9.895 2.856 -2.569 1.00 90.69 67 THR A N 1
ATOM 551 C CA . THR A 1 67 ? 10.490 3.403 -1.341 1.00 90.69 67 THR A CA 1
ATOM 552 C C . THR A 1 67 ? 12.000 3.150 -1.307 1.00 90.69 67 THR A C 1
ATOM 554 O O . THR A 1 67 ? 12.493 2.225 -1.957 1.00 90.69 67 THR A O 1
ATOM 557 N N . GLU A 1 68 ? 12.742 3.926 -0.510 1.00 88.50 68 GLU A N 1
ATOM 558 C CA . GLU A 1 68 ? 14.178 3.688 -0.292 1.00 88.50 68 GLU A CA 1
ATOM 559 C C . GLU A 1 68 ? 14.460 2.246 0.151 1.00 88.50 68 GLU A C 1
ATOM 561 O O . GLU A 1 68 ? 15.320 1.583 -0.423 1.00 88.50 68 GLU A O 1
ATOM 566 N N . GLU A 1 69 ? 13.673 1.725 1.098 1.00 86.44 69 GLU A N 1
ATOM 567 C CA . GLU A 1 69 ? 13.777 0.344 1.592 1.00 86.44 69 GLU A CA 1
ATOM 568 C C . GLU A 1 69 ? 13.526 -0.704 0.492 1.00 86.44 69 GLU A C 1
ATOM 570 O O . GLU A 1 69 ? 14.191 -1.737 0.445 1.00 86.44 69 GLU A O 1
ATOM 575 N N . GLU A 1 70 ? 12.576 -0.456 -0.415 1.00 86.81 70 GLU A N 1
ATOM 576 C CA . GLU A 1 70 ? 12.318 -1.352 -1.550 1.00 86.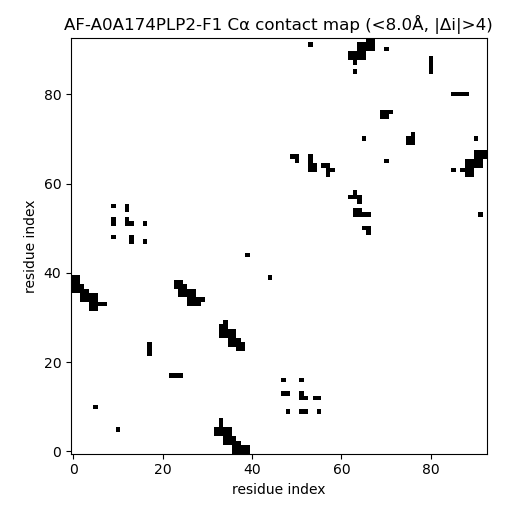81 70 GLU A CA 1
ATOM 577 C C . GLU A 1 70 ? 13.462 -1.322 -2.565 1.00 86.81 70 GLU A C 1
ATOM 579 O O . GLU A 1 70 ? 13.768 -2.351 -3.166 1.00 86.81 70 GLU A O 1
ATOM 584 N N . SER A 1 71 ? 14.100 -0.163 -2.740 1.00 87.12 71 SER A N 1
ATOM 585 C CA . SER A 1 71 ? 15.221 0.009 -3.666 1.00 87.12 71 SER A CA 1
ATOM 586 C C . SER A 1 71 ? 16.548 -0.527 -3.129 1.00 87.12 71 SER A C 1
ATOM 588 O O . SER A 1 71 ? 17.358 -1.024 -3.909 1.00 87.12 71 SER A O 1
ATOM 590 N N . SER A 1 72 ? 16.763 -0.469 -1.811 1.00 88.94 72 SER A N 1
ATOM 591 C CA . SER A 1 72 ? 18.011 -0.892 -1.170 1.00 88.94 72 SER A CA 1
ATOM 592 C C . SER A 1 72 ? 18.169 -2.409 -1.100 1.00 88.94 72 SER A C 1
ATOM 594 O O . SER A 1 72 ? 19.285 -2.897 -0.944 1.00 88.94 72 SER A O 1
ATOM 596 N N . ASN A 1 73 ? 17.078 -3.167 -1.250 1.00 87.88 73 ASN A N 1
ATOM 597 C CA . ASN A 1 73 ? 17.100 -4.623 -1.330 1.00 87.88 73 ASN A CA 1
ATOM 598 C C . ASN A 1 73 ? 16.949 -5.087 -2.796 1.00 87.88 73 ASN A C 1
ATOM 600 O O . ASN A 1 73 ? 15.834 -5.064 -3.330 1.00 87.88 73 ASN A O 1
ATOM 604 N N . PRO A 1 74 ? 18.025 -5.574 -3.450 1.00 84.44 74 PRO A N 1
ATOM 605 C CA . PRO A 1 74 ? 17.993 -5.951 -4.866 1.00 84.44 74 PRO A CA 1
ATOM 606 C C . PRO A 1 74 ? 16.969 -7.043 -5.194 1.00 84.44 74 PRO A C 1
ATOM 608 O O . PRO A 1 74 ? 16.311 -6.985 -6.233 1.00 84.44 74 PRO A O 1
ATOM 611 N N . ILE A 1 75 ? 16.788 -8.013 -4.290 1.00 86.88 75 ILE A N 1
ATOM 612 C CA . ILE A 1 75 ? 15.829 -9.113 -4.457 1.00 86.88 75 ILE A CA 1
ATOM 613 C C . ILE A 1 75 ? 14.403 -8.560 -4.420 1.00 86.88 75 ILE A C 1
ATOM 615 O O . ILE A 1 75 ? 13.583 -8.874 -5.287 1.00 86.88 75 ILE A O 1
ATOM 619 N N . ARG A 1 76 ? 14.107 -7.691 -3.443 1.00 84.62 76 ARG A N 1
ATOM 620 C CA . ARG A 1 76 ? 12.784 -7.070 -3.316 1.00 84.62 76 ARG A CA 1
ATOM 621 C C . ARG A 1 76 ? 12.480 -6.155 -4.498 1.00 84.62 76 ARG A C 1
ATOM 623 O O . ARG A 1 76 ? 11.366 -6.211 -5.009 1.00 84.62 76 ARG A O 1
ATOM 630 N N . CYS A 1 77 ? 13.454 -5.366 -4.947 1.00 85.38 77 CYS A N 1
ATOM 631 C CA . CYS A 1 77 ? 13.323 -4.480 -6.101 1.00 85.38 77 CYS A CA 1
ATOM 632 C C . CYS A 1 77 ? 13.011 -5.266 -7.385 1.00 85.38 77 CYS A C 1
ATOM 634 O O . CYS A 1 77 ? 12.070 -4.931 -8.105 1.00 85.38 77 CYS A O 1
ATOM 636 N N . ALA A 1 78 ? 13.736 -6.361 -7.641 1.00 85.88 78 ALA A N 1
ATOM 637 C CA . ALA A 1 78 ? 13.487 -7.227 -8.792 1.00 85.88 78 ALA A CA 1
ATOM 638 C C . ALA A 1 78 ? 12.090 -7.873 -8.747 1.00 85.88 78 ALA A C 1
ATOM 640 O O . ALA A 1 78 ? 11.386 -7.894 -9.760 1.00 85.88 78 ALA A O 1
ATOM 641 N N . ALA A 1 79 ? 11.661 -8.350 -7.573 1.00 85.94 79 ALA A N 1
ATOM 642 C CA . ALA A 1 79 ? 10.307 -8.866 -7.382 1.00 85.94 79 ALA A CA 1
ATOM 643 C C . ALA A 1 79 ? 9.248 -7.785 -7.652 1.00 85.94 79 ALA A C 1
ATOM 645 O O . ALA A 1 79 ? 8.298 -8.039 -8.385 1.00 85.94 79 ALA A O 1
ATOM 646 N N . LEU A 1 80 ? 9.451 -6.560 -7.150 1.00 84.75 80 LEU A N 1
ATOM 647 C CA . LEU A 1 80 ? 8.533 -5.436 -7.358 1.00 84.75 80 LEU A CA 1
ATOM 648 C C . LEU A 1 80 ? 8.387 -5.072 -8.836 1.00 84.75 80 LEU A C 1
ATOM 650 O O . LEU A 1 80 ? 7.280 -4.860 -9.317 1.00 84.75 80 LEU A O 1
ATOM 654 N N . LYS A 1 81 ? 9.505 -5.014 -9.564 1.00 86.19 81 LYS A N 1
ATOM 655 C CA . LYS A 1 81 ? 9.519 -4.746 -11.006 1.00 86.19 81 LYS A CA 1
ATOM 656 C C . LYS A 1 81 ? 8.705 -5.779 -11.777 1.00 86.19 81 LYS A C 1
ATOM 658 O O . LYS A 1 81 ? 7.929 -5.412 -12.653 1.00 86.19 81 LYS A O 1
ATOM 663 N N . ARG A 1 82 ? 8.822 -7.058 -11.404 1.00 86.56 82 ARG A N 1
ATOM 664 C CA . ARG A 1 82 ? 8.020 -8.142 -11.983 1.00 86.56 82 ARG A CA 1
ATOM 665 C C . ARG A 1 82 ? 6.541 -8.028 -11.604 1.00 86.56 82 ARG A C 1
ATOM 667 O O . ARG A 1 82 ? 5.697 -8.142 -12.481 1.00 86.56 82 ARG A O 1
ATOM 674 N N . GLU A 1 83 ? 6.235 -7.765 -10.332 1.00 83.06 83 GLU A N 1
ATOM 675 C CA . GLU A 1 83 ? 4.865 -7.558 -9.829 1.00 83.06 83 GLU A CA 1
ATOM 676 C C . GLU A 1 83 ? 4.159 -6.380 -10.521 1.00 83.06 83 GLU A C 1
ATOM 678 O O . GLU A 1 83 ? 2.946 -6.412 -10.717 1.00 83.06 83 GLU A O 1
ATOM 683 N N . LEU A 1 84 ? 4.906 -5.324 -10.848 1.00 82.31 84 LEU A N 1
ATOM 684 C CA . LEU A 1 84 ? 4.392 -4.105 -11.472 1.00 82.31 84 LEU A CA 1
ATOM 685 C C . LEU A 1 84 ? 4.501 -4.111 -13.004 1.00 82.31 84 LEU A C 1
ATOM 687 O O . LEU A 1 84 ? 3.932 -3.230 -13.640 1.00 82.31 84 LEU A O 1
ATOM 691 N N . GLY A 1 85 ? 5.207 -5.079 -13.593 1.00 84.25 85 GLY A N 1
ATOM 692 C CA . GLY A 1 85 ? 5.414 -5.172 -15.039 1.00 84.25 85 GLY A CA 1
ATOM 693 C C . GLY A 1 85 ? 6.288 -4.055 -15.620 1.00 84.25 85 GLY A C 1
ATOM 694 O O . GLY A 1 85 ? 6.031 -3.604 -16.732 1.00 84.25 85 GLY A O 1
ATOM 695 N N . VAL A 1 86 ? 7.302 -3.586 -14.883 1.00 84.75 86 VAL A N 1
ATOM 696 C CA . VAL A 1 86 ? 8.142 -2.439 -15.283 1.00 84.75 86 VAL A CA 1
ATOM 697 C C . VAL A 1 86 ? 9.635 -2.757 -15.283 1.00 84.75 86 VAL A C 1
ATOM 699 O O . VAL A 1 86 ? 10.114 -3.585 -14.512 1.00 84.75 86 VAL A O 1
ATOM 702 N N . SER A 1 87 ? 10.397 -2.067 -16.135 1.00 78.75 87 SER A N 1
ATOM 703 C CA . SER A 1 87 ? 11.855 -2.227 -16.258 1.00 78.75 87 SER A CA 1
ATOM 704 C C . SER A 1 87 ? 12.645 -1.277 -15.343 1.00 78.75 87 SER A C 1
ATOM 706 O O . SER A 1 87 ? 13.696 -1.647 -14.799 1.00 78.75 87 SER A O 1
ATOM 708 N N . SER A 1 88 ? 12.126 -0.070 -15.109 1.00 81.88 88 SER A N 1
ATOM 709 C CA . SER A 1 88 ? 12.763 0.989 -14.323 1.00 81.88 88 SER A CA 1
ATOM 710 C C . SER A 1 88 ? 11.874 1.471 -13.173 1.00 81.88 88 SER A C 1
ATOM 712 O O . SER A 1 88 ? 10.649 1.378 -13.212 1.00 81.88 88 SER A O 1
ATOM 714 N N . THR A 1 89 ? 12.520 1.954 -12.112 1.00 86.88 89 THR A N 1
ATOM 715 C CA . THR A 1 89 ? 11.873 2.466 -10.899 1.00 86.88 89 THR A CA 1
ATOM 716 C C . THR A 1 89 ? 12.635 3.684 -10.388 1.00 86.88 89 THR A C 1
ATOM 718 O O . THR A 1 89 ? 13.865 3.683 -10.423 1.00 86.88 89 THR A O 1
ATOM 721 N N . ILE A 1 90 ? 11.927 4.688 -9.880 1.00 87.50 90 ILE A N 1
ATOM 722 C CA . ILE A 1 90 ? 12.477 5.899 -9.263 1.00 87.50 90 ILE A CA 1
ATOM 723 C C . ILE A 1 90 ? 12.318 5.788 -7.749 1.00 87.50 90 ILE A C 1
ATOM 725 O O . ILE A 1 90 ? 11.261 5.406 -7.251 1.00 87.50 90 ILE A O 1
ATOM 729 N N . VAL A 1 91 ? 13.368 6.118 -7.004 1.00 87.38 91 VAL A N 1
ATOM 730 C CA . VAL A 1 91 ? 13.306 6.112 -5.541 1.00 87.38 91 VAL A CA 1
ATOM 731 C C . VAL A 1 91 ? 12.561 7.353 -5.062 1.00 87.38 91 VAL A C 1
ATOM 733 O O . VAL A 1 91 ? 12.940 8.479 -5.382 1.00 87.38 91 VAL A O 1
ATOM 736 N N . TYR A 1 92 ? 11.495 7.135 -4.301 1.00 79.88 92 TYR A N 1
ATOM 737 C CA . TYR A 1 92 ? 10.783 8.175 -3.578 1.00 79.88 92 TYR A CA 1
ATOM 738 C C . TYR A 1 92 ? 11.629 8.590 -2.368 1.00 79.88 92 TYR A C 1
ATOM 740 O O . TYR A 1 92 ? 11.796 7.791 -1.443 1.00 79.88 92 TYR A O 1
ATOM 748 N N . LYS A 1 93 ? 12.172 9.810 -2.426 1.00 64.25 93 LYS A N 1
ATOM 749 C CA . LYS A 1 93 ? 12.859 10.487 -1.319 1.00 64.25 93 LYS A CA 1
ATOM 750 C C . LYS A 1 93 ? 11.854 11.257 -0.469 1.00 64.25 93 LYS A C 1
ATOM 752 O O . LYS A 1 93 ? 10.973 11.907 -1.078 1.00 64.25 93 LYS A O 1
#

Organism: NCBI:txid40520

Secondary structure (DSSP, 8-state):
-EEEEE-TTTHHHHHHHHHHTT--EEEEEETTEEEEEESS-HHHHHHHHHHHHHHHHHHHHSS-EEEHHHHH-HHHHHHHHHHHT-S--EEE-